Protein AF-A0A5N6WXT9-F1 (afdb_monomer_lite)

Organism: NCBI:txid1034303

Sequence (61 aa):
MSTSRLPNIPALRKHQLLLEFASLNHAAPPGLYVSPAPNDPTLWTGVLFVRTGTILSFQLG

Secondary structure (DSSP, 8-state):
---------HHHHHHHHHHHHHHHHHTPPTTEEEEE-SS-TT-EEEEE---SS--------

Foldseek 3Di:
DPPPVDPPDVVVVLVVLVVVVVVCVVVPDPQWDKDADPVDSVRMDIGGDDDPDDPPPPPDD

Structure (mmCIF, N/CA/C/O backbone):
data_AF-A0A5N6WXT9-F1
#
_entry.id   AF-A0A5N6WXT9-F1
#
loop_
_atom_site.group_PDB
_atom_site.id
_atom_site.type_symbol
_atom_site.label_atom_id
_atom_site.label_alt_id
_atom_site.label_comp_id
_atom_site.label_asym_id
_atom_site.label_entity_id
_atom_site.label_seq_id
_atom_site.pdbx_PDB_ins_code
_atom_site.Cartn_x
_atom_site.Cartn_y
_atom_site.Cartn_z
_atom_site.occupancy
_atom_site.B_iso_or_equiv
_atom_site.auth_seq_id
_atom_site.auth_comp_id
_atom_site.auth_asym_id
_atom_site.auth_atom_id
_atom_site.pdbx_PDB_model_num
ATOM 1 N N . MET A 1 1 ? -0.153 14.927 -1.426 1.00 47.94 1 MET A N 1
ATOM 2 C CA . MET A 1 1 ? 0.342 14.113 -2.555 1.00 47.94 1 MET A CA 1
ATOM 3 C C . MET A 1 1 ? 1.135 15.018 -3.472 1.00 47.94 1 MET A C 1
ATOM 5 O O . MET A 1 1 ? 0.547 15.851 -4.149 1.00 47.94 1 MET A O 1
ATOM 9 N N . SER A 1 2 ? 2.464 14.957 -3.390 1.00 46.78 2 SER A N 1
ATOM 10 C CA . SER A 1 2 ? 3.330 15.812 -4.205 1.00 46.78 2 SER A CA 1
ATOM 11 C C . SER A 1 2 ? 3.331 15.277 -5.633 1.00 46.78 2 SER A C 1
ATOM 13 O O . SER A 1 2 ? 4.046 14.335 -5.953 1.00 46.78 2 SER A O 1
ATOM 15 N N . THR A 1 3 ? 2.500 15.850 -6.499 1.00 56.44 3 THR A N 1
ATOM 16 C CA . THR A 1 3 ? 2.554 15.599 -7.943 1.00 56.44 3 THR A CA 1
ATOM 17 C C . THR A 1 3 ? 3.618 16.492 -8.576 1.00 56.44 3 THR A C 1
ATOM 19 O O . THR A 1 3 ? 3.340 17.204 -9.546 1.00 56.44 3 THR A O 1
ATOM 22 N N . SER A 1 4 ? 4.834 16.521 -8.018 1.00 60.81 4 SER A N 1
ATOM 23 C CA . SER A 1 4 ? 5.938 17.093 -8.779 1.00 60.81 4 SER A CA 1
ATOM 24 C C . SER A 1 4 ? 6.076 16.226 -10.031 1.00 60.81 4 SER A C 1
ATOM 26 O O . SER A 1 4 ? 6.071 14.996 -9.958 1.00 60.81 4 SER A O 1
ATOM 28 N N . ARG A 1 5 ? 6.055 16.858 -11.210 1.00 64.62 5 ARG A N 1
ATOM 29 C CA . ARG A 1 5 ? 6.225 16.170 -12.494 1.00 64.62 5 ARG A CA 1
ATOM 30 C C . ARG A 1 5 ? 7.664 15.681 -12.574 1.00 64.62 5 ARG A C 1
ATOM 32 O O . ARG A 1 5 ? 8.508 16.311 -13.205 1.00 64.62 5 ARG A O 1
ATOM 39 N N . LEU A 1 6 ? 7.955 14.606 -11.855 1.00 64.38 6 LEU A N 1
ATOM 40 C CA . LEU A 1 6 ? 9.259 13.987 -11.876 1.00 64.38 6 LEU A CA 1
ATOM 41 C C . LEU A 1 6 ? 9.478 13.404 -13.271 1.00 64.38 6 LEU A C 1
ATOM 43 O O . LEU A 1 6 ? 8.536 12.880 -13.879 1.00 64.38 6 LEU A O 1
ATOM 47 N N . PRO A 1 7 ? 10.704 13.516 -13.801 1.00 71.00 7 PRO A N 1
ATOM 48 C CA . PRO A 1 7 ? 11.051 12.883 -15.061 1.00 71.00 7 PRO A CA 1
ATOM 49 C C . PRO A 1 7 ? 10.701 11.392 -14.991 1.00 71.00 7 PRO A C 1
ATOM 51 O O . PRO A 1 7 ? 10.838 10.768 -13.936 1.00 71.00 7 PRO A O 1
ATOM 54 N N . ASN A 1 8 ? 10.219 10.831 -16.105 1.00 75.19 8 ASN A N 1
ATOM 55 C CA . ASN A 1 8 ? 9.753 9.445 -16.195 1.00 75.19 8 ASN A CA 1
ATOM 56 C C . ASN A 1 8 ? 10.930 8.452 -16.146 1.00 75.19 8 ASN A C 1
ATOM 58 O O . ASN A 1 8 ? 11.244 7.776 -17.121 1.00 75.19 8 ASN A O 1
ATOM 62 N N . ILE A 1 9 ? 11.619 8.420 -15.007 1.00 88.75 9 ILE A N 1
ATOM 63 C CA . ILE A 1 9 ? 12.758 7.564 -14.707 1.00 88.75 9 ILE 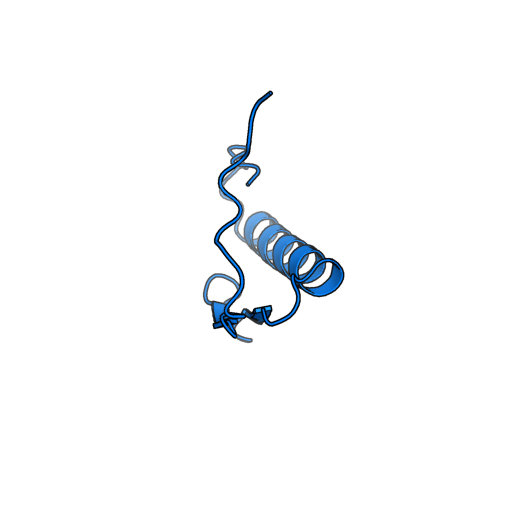A CA 1
ATOM 64 C C . ILE A 1 9 ? 12.232 6.442 -13.803 1.00 88.75 9 ILE A C 1
ATOM 66 O O . ILE A 1 9 ? 11.896 6.706 -12.643 1.00 88.75 9 ILE A O 1
ATOM 70 N N . PRO A 1 10 ? 12.163 5.187 -14.288 1.00 84.44 10 PRO A N 1
ATOM 71 C CA . PRO A 1 10 ? 11.550 4.082 -13.546 1.00 84.44 10 PRO A CA 1
ATOM 72 C C . PRO A 1 10 ? 12.143 3.865 -12.148 1.00 84.44 10 PRO A C 1
ATOM 74 O O . PRO A 1 10 ? 11.409 3.626 -11.190 1.00 84.44 10 PRO A O 1
ATOM 77 N N . ALA A 1 11 ? 13.464 4.010 -12.005 1.00 87.44 11 ALA A N 1
ATOM 78 C CA . ALA A 1 11 ? 14.151 3.861 -10.723 1.00 87.44 11 ALA A CA 1
ATOM 79 C C . ALA A 1 11 ? 13.755 4.947 -9.707 1.00 87.44 11 ALA A C 1
ATOM 81 O O . ALA A 1 11 ? 13.520 4.639 -8.539 1.00 87.44 11 ALA A O 1
ATOM 82 N N . LEU A 1 12 ? 13.626 6.202 -10.155 1.00 88.50 12 LEU A N 1
ATOM 83 C CA . LEU A 1 12 ? 13.217 7.317 -9.300 1.00 88.50 12 LEU A CA 1
ATOM 84 C C . LEU A 1 12 ? 11.773 7.138 -8.827 1.00 88.50 12 LEU A C 1
ATOM 86 O O . LEU A 1 12 ? 11.482 7.292 -7.644 1.00 88.50 12 LEU A O 1
ATOM 90 N N . ARG A 1 13 ? 10.886 6.721 -9.738 1.00 86.69 13 ARG A N 1
ATOM 91 C CA . ARG A 1 13 ? 9.488 6.422 -9.412 1.00 86.69 13 ARG A CA 1
ATOM 92 C C . ARG A 1 13 ? 9.369 5.274 -8.412 1.00 86.69 13 ARG A C 1
ATOM 94 O O . ARG A 1 13 ? 8.605 5.374 -7.458 1.00 86.69 13 ARG A O 1
ATOM 101 N N . LYS A 1 14 ? 10.156 4.208 -8.590 1.00 88.56 14 LYS A N 1
ATOM 102 C CA . LYS A 1 14 ? 10.226 3.096 -7.634 1.00 88.56 14 LYS A CA 1
ATOM 103 C C . LYS A 1 14 ? 10.665 3.575 -6.250 1.00 88.56 14 LYS A C 1
ATOM 105 O O . LYS A 1 14 ? 10.044 3.207 -5.259 1.00 88.56 14 LYS A O 1
ATOM 110 N N . HIS A 1 15 ? 11.711 4.397 -6.180 1.00 91.38 15 HIS A N 1
ATOM 111 C CA . HIS A 1 15 ? 12.205 4.930 -4.912 1.00 91.38 15 HIS A CA 1
ATOM 112 C C . HIS A 1 15 ? 11.157 5.796 -4.203 1.00 91.38 15 HIS A C 1
ATOM 114 O O . HIS A 1 15 ? 10.936 5.634 -3.006 1.00 91.38 15 HIS A O 1
ATOM 120 N N . GLN A 1 16 ? 10.459 6.657 -4.946 1.00 90.56 16 GLN A N 1
ATOM 121 C CA . GLN A 1 16 ? 9.387 7.477 -4.393 1.00 90.56 16 GLN A CA 1
ATOM 122 C C . GLN A 1 16 ? 8.252 6.631 -3.806 1.00 90.56 16 GLN A C 1
ATOM 124 O O . GLN A 1 1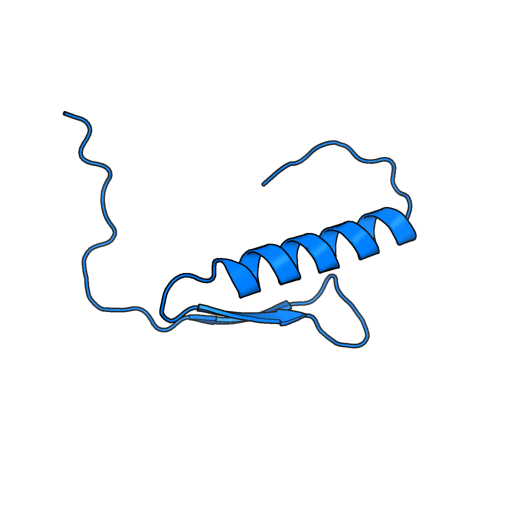6 ? 7.821 6.910 -2.694 1.00 90.56 16 GLN A O 1
ATOM 129 N N . LEU A 1 17 ? 7.799 5.583 -4.501 1.00 91.25 17 LEU A N 1
ATOM 130 C CA . LEU A 1 17 ? 6.735 4.706 -3.992 1.00 91.25 17 LEU A CA 1
ATOM 131 C C . LEU A 1 17 ? 7.142 4.026 -2.678 1.00 91.25 17 LEU A C 1
ATOM 133 O O . LEU A 1 17 ? 6.344 3.932 -1.750 1.00 91.25 17 LEU A O 1
ATOM 137 N N . LEU A 1 18 ? 8.403 3.604 -2.563 1.00 91.56 18 LEU A N 1
ATOM 138 C CA . LEU A 1 18 ? 8.924 3.031 -1.320 1.00 91.56 18 LEU A CA 1
ATOM 139 C C . LEU A 1 18 ? 9.006 4.070 -0.191 1.00 91.56 18 LEU A C 1
ATOM 141 O O . LEU A 1 18 ? 8.703 3.742 0.955 1.00 91.56 18 LEU A O 1
ATOM 145 N N . LEU A 1 19 ? 9.376 5.316 -0.500 1.00 93.19 19 LEU A N 1
ATOM 146 C CA . LEU A 1 19 ? 9.367 6.415 0.471 1.00 93.19 19 LEU A CA 1
ATOM 147 C C . LEU A 1 19 ? 7.952 6.774 0.925 1.00 93.19 19 LEU A C 1
ATOM 149 O O . LEU A 1 19 ? 7.728 6.973 2.117 1.00 93.19 19 LEU A O 1
ATOM 153 N N . GLU A 1 20 ? 6.996 6.834 -0.000 1.00 90.38 20 GLU A N 1
ATOM 154 C CA . GLU A 1 20 ? 5.586 7.055 0.321 1.00 90.38 20 GLU A CA 1
ATOM 155 C C . GLU A 1 20 ? 5.065 5.939 1.227 1.00 90.38 20 GLU A C 1
ATOM 157 O O . GLU A 1 20 ? 4.388 6.224 2.214 1.00 90.38 20 GLU A O 1
ATOM 162 N N . PHE A 1 21 ? 5.448 4.685 0.965 1.00 91.25 21 PHE A N 1
ATOM 163 C CA . PHE A 1 21 ? 5.088 3.559 1.822 1.00 91.25 21 PHE A CA 1
ATOM 164 C C . PHE A 1 21 ? 5.694 3.699 3.218 1.00 91.25 21 PHE A C 1
ATOM 166 O O . PHE A 1 21 ? 4.978 3.577 4.209 1.00 91.25 21 PHE A O 1
ATOM 173 N N . ALA A 1 22 ? 6.992 3.994 3.314 1.00 91.31 22 ALA A N 1
ATOM 174 C CA . ALA A 1 22 ? 7.665 4.177 4.595 1.00 91.31 22 ALA A CA 1
ATOM 175 C C . ALA A 1 22 ? 7.048 5.330 5.401 1.00 91.31 22 ALA A C 1
ATOM 177 O O . ALA A 1 22 ? 6.834 5.196 6.604 1.00 91.31 22 ALA A O 1
ATOM 178 N N . SER A 1 23 ? 6.708 6.434 4.732 1.00 90.44 23 SER A N 1
ATOM 179 C CA . SER A 1 23 ? 6.024 7.572 5.342 1.00 90.44 23 SER A CA 1
ATOM 180 C C . SER A 1 23 ? 4.635 7.187 5.848 1.00 90.44 23 SER A C 1
ATOM 182 O O . SER A 1 23 ? 4.300 7.506 6.989 1.00 90.44 23 SER A O 1
ATOM 184 N N . LEU A 1 24 ? 3.857 6.459 5.043 1.00 89.31 24 LEU A N 1
ATOM 185 C CA . LEU A 1 24 ? 2.520 6.016 5.422 1.00 89.31 24 LEU A CA 1
ATOM 186 C C . LEU A 1 24 ? 2.562 4.9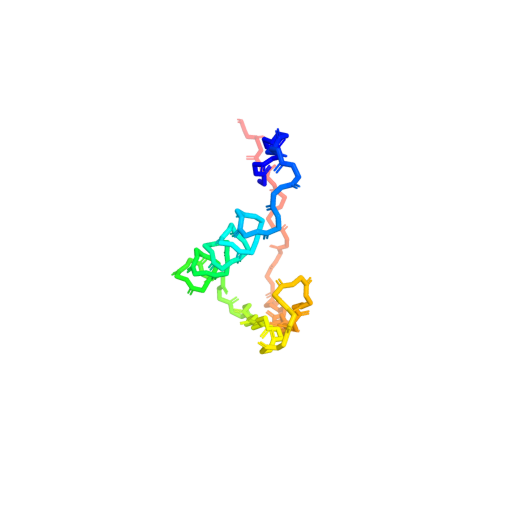90 6.556 1.00 89.31 24 LEU A C 1
ATOM 188 O O . LEU A 1 24 ? 1.722 5.055 7.437 1.00 89.31 24 LEU A O 1
ATOM 192 N N . ASN A 1 25 ? 3.544 4.089 6.575 1.00 89.00 25 ASN A N 1
ATOM 193 C CA . ASN A 1 25 ? 3.725 3.110 7.646 1.00 89.00 25 ASN A CA 1
ATOM 194 C C . ASN A 1 25 ? 4.196 3.767 8.955 1.00 89.00 25 ASN A C 1
ATOM 196 O O . ASN A 1 25 ? 3.781 3.370 10.038 1.00 89.00 25 ASN A O 1
ATOM 200 N N . HIS A 1 26 ? 5.045 4.794 8.861 1.00 89.81 26 HIS A N 1
ATOM 201 C CA . HIS A 1 26 ? 5.515 5.546 10.023 1.00 89.81 26 HIS A CA 1
ATOM 202 C C . HIS A 1 26 ? 4.408 6.401 10.660 1.00 89.81 26 HIS A C 1
ATOM 204 O O . HIS A 1 26 ? 4.314 6.466 11.882 1.00 89.81 26 HIS A O 1
ATOM 210 N N . ALA A 1 27 ? 3.571 7.042 9.840 1.00 89.19 27 ALA A N 1
ATOM 211 C CA . ALA A 1 27 ? 2.507 7.949 10.275 1.00 89.19 27 ALA A CA 1
ATOM 212 C C . ALA A 1 27 ? 1.099 7.394 9.985 1.00 89.19 27 ALA A C 1
ATOM 214 O O . ALA A 1 27 ? 0.177 8.154 9.680 1.00 89.19 27 ALA A O 1
ATOM 215 N N . ALA A 1 28 ? 0.935 6.069 10.044 1.00 84.88 28 ALA A N 1
ATOM 216 C CA . ALA A 1 28 ? -0.324 5.414 9.710 1.00 84.88 28 ALA A CA 1
ATOM 217 C C . ALA A 1 28 ? -1.435 5.858 10.677 1.00 84.88 28 ALA A C 1
ATOM 219 O O . ALA A 1 28 ? -1.272 5.740 11.896 1.00 84.88 28 ALA A O 1
ATOM 220 N N . PRO A 1 29 ? -2.590 6.328 10.171 1.00 85.56 29 PRO A N 1
ATOM 221 C CA . PRO A 1 29 ? -3.767 6.515 11.001 1.00 85.56 29 PRO A CA 1
ATOM 222 C C . PRO A 1 29 ? -4.153 5.200 11.698 1.00 85.56 29 PRO A C 1
ATOM 224 O O . PRO A 1 29 ? -4.045 4.131 11.087 1.00 85.56 29 PRO A O 1
ATOM 227 N N . PRO A 1 30 ? -4.655 5.243 12.944 1.00 83.12 30 PRO A N 1
ATOM 228 C CA . PRO A 1 30 ? -5.117 4.044 13.630 1.00 83.12 30 PRO A CA 1
ATOM 229 C C . PRO A 1 30 ? -6.154 3.283 12.797 1.00 83.12 30 PRO A C 1
ATOM 231 O O . PRO A 1 30 ? -7.169 3.846 12.391 1.00 83.12 30 PRO A O 1
ATOM 234 N N . GLY A 1 31 ? -5.902 1.995 12.561 1.00 85.88 31 GLY A N 1
ATOM 235 C CA . GLY A 1 31 ? -6.782 1.135 11.770 1.00 85.88 31 GLY A CA 1
ATOM 236 C C . GLY A 1 31 ? -6.487 1.110 10.268 1.00 85.88 31 GLY A C 1
ATOM 237 O O . GLY A 1 31 ? -7.148 0.349 9.568 1.00 85.88 31 GLY A O 1
ATOM 238 N N . LEU A 1 32 ? -5.507 1.870 9.764 1.00 89.00 32 LEU A N 1
ATOM 239 C CA . LEU A 1 32 ? -5.001 1.714 8.400 1.00 89.00 32 LEU A CA 1
ATOM 240 C C . LEU A 1 32 ? -3.775 0.796 8.391 1.00 89.00 32 LEU A C 1
ATOM 242 O O . LEU A 1 32 ? -2.749 1.109 8.988 1.00 89.00 32 LEU A O 1
ATOM 246 N N . TYR A 1 33 ? -3.867 -0.297 7.644 1.00 90.25 33 TYR A N 1
ATOM 247 C CA . TYR A 1 33 ? -2.748 -1.181 7.341 1.00 90.25 33 TYR A CA 1
ATOM 248 C C . TYR A 1 33 ? -2.581 -1.245 5.833 1.00 90.25 33 TYR A C 1
ATOM 250 O O . TYR A 1 33 ? -3.549 -1.473 5.114 1.00 90.25 33 TYR A O 1
ATOM 258 N N . VAL A 1 34 ? -1.364 -1.053 5.341 1.00 91.69 34 VAL A N 1
ATOM 259 C CA . VAL A 1 34 ? -1.049 -1.105 3.910 1.00 91.69 34 VAL A CA 1
ATOM 260 C C . VAL A 1 34 ? 0.263 -1.843 3.689 1.00 91.69 34 VAL A C 1
ATOM 262 O O . VAL A 1 34 ? 1.118 -1.862 4.569 1.00 91.69 34 VAL A O 1
ATOM 265 N N . SER A 1 35 ? 0.428 -2.450 2.518 1.00 91.19 35 SER A N 1
ATOM 266 C CA . SER A 1 35 ? 1.665 -3.092 2.085 1.00 91.19 35 SER A CA 1
ATOM 267 C C . SER A 1 35 ? 1.757 -3.115 0.551 1.00 91.19 35 SER A C 1
ATOM 269 O O . SER A 1 35 ? 0.775 -3.490 -0.107 1.00 91.19 35 SER A O 1
ATOM 271 N N . PRO A 1 36 ? 2.900 -2.727 -0.044 1.00 91.88 36 PRO A N 1
ATOM 272 C CA . PRO A 1 36 ? 3.135 -2.840 -1.478 1.00 91.88 36 PRO A CA 1
ATOM 273 C C . PRO A 1 36 ? 3.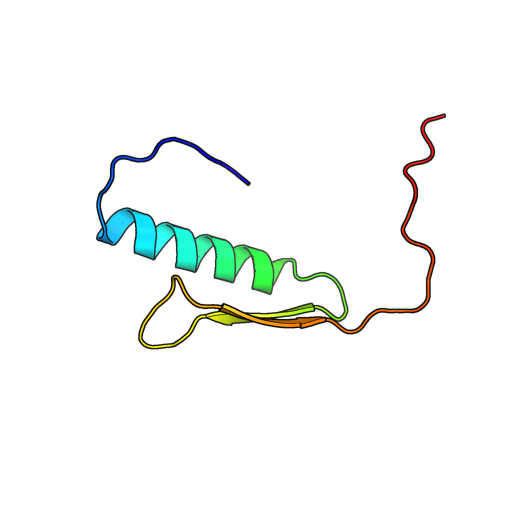373 -4.301 -1.886 1.00 91.88 36 PRO A C 1
ATOM 275 O O . PRO A 1 36 ? 3.892 -5.107 -1.111 1.00 91.88 36 PRO A O 1
ATOM 278 N N . ALA A 1 37 ? 3.032 -4.650 -3.127 1.00 92.56 37 ALA A N 1
ATOM 279 C CA . ALA A 1 37 ? 3.321 -5.972 -3.661 1.00 92.56 37 ALA A CA 1
ATOM 280 C C . ALA A 1 37 ? 4.847 -6.161 -3.813 1.00 92.56 37 ALA A C 1
ATOM 282 O O . ALA A 1 37 ? 5.526 -5.261 -4.317 1.00 92.56 37 ALA A O 1
ATOM 283 N N . PRO A 1 38 ? 5.412 -7.331 -3.455 1.00 85.88 38 PRO A N 1
ATOM 284 C CA . PRO A 1 38 ? 6.862 -7.552 -3.498 1.00 85.88 38 PRO A CA 1
ATOM 285 C C . PRO A 1 38 ? 7.478 -7.360 -4.890 1.00 85.88 38 PRO A C 1
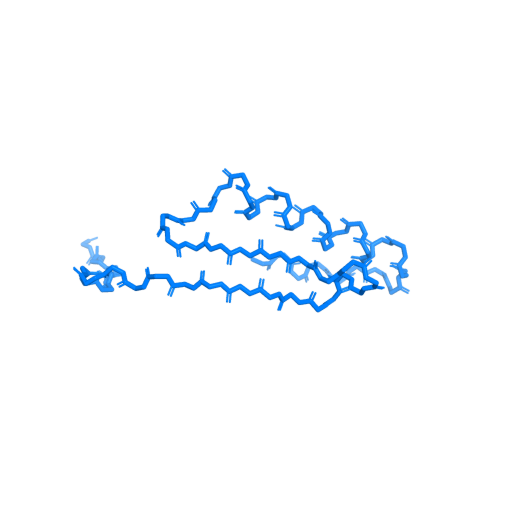ATOM 287 O O . PRO A 1 38 ? 8.609 -6.890 -5.018 1.00 85.88 38 PRO A O 1
ATOM 290 N N . ASN A 1 39 ? 6.720 -7.709 -5.932 1.00 88.38 39 ASN A N 1
ATOM 291 C CA . ASN A 1 39 ? 7.188 -7.677 -7.317 1.00 88.38 39 ASN A CA 1
ATOM 292 C C . ASN A 1 39 ? 6.876 -6.349 -8.017 1.00 88.38 39 ASN A C 1
ATOM 294 O O . ASN A 1 39 ? 7.537 -6.013 -8.998 1.00 88.38 39 ASN A O 1
ATOM 298 N N . ASP A 1 40 ? 5.887 -5.602 -7.523 1.00 88.31 40 ASP A N 1
ATOM 299 C CA . ASP A 1 40 ? 5.420 -4.371 -8.148 1.00 88.31 40 ASP A CA 1
ATOM 300 C C . ASP A 1 40 ? 5.020 -3.328 -7.088 1.00 88.31 40 ASP A C 1
ATOM 302 O O . ASP A 1 40 ? 3.914 -3.376 -6.548 1.00 88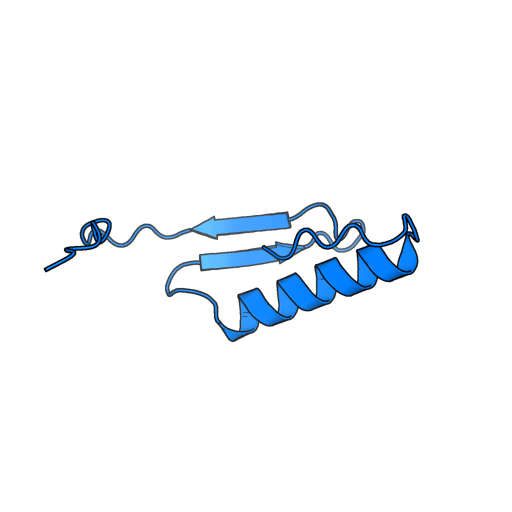.31 40 ASP A O 1
ATOM 306 N N . PRO A 1 41 ? 5.885 -2.339 -6.807 1.00 85.38 41 PRO A N 1
ATOM 307 C CA . PRO A 1 41 ? 5.616 -1.300 -5.821 1.00 85.38 41 PRO A CA 1
ATOM 308 C C . PRO A 1 41 ? 4.574 -0.278 -6.294 1.00 85.38 41 PRO A C 1
ATOM 310 O O . PRO A 1 41 ? 4.287 0.664 -5.562 1.00 85.38 41 PRO A O 1
ATOM 313 N N . THR A 1 42 ? 4.026 -0.409 -7.507 1.00 88.06 42 THR A N 1
ATOM 314 C CA . THR A 1 42 ? 2.858 0.369 -7.946 1.00 88.06 42 THR A CA 1
ATOM 315 C C . THR A 1 42 ? 1.541 -0.254 -7.480 1.00 88.06 42 THR A C 1
ATOM 317 O O . THR A 1 42 ? 0.532 0.446 -7.410 1.00 88.06 42 THR A O 1
ATOM 320 N N . LEU A 1 43 ? 1.552 -1.537 -7.098 1.00 91.00 43 LEU A N 1
ATOM 321 C CA . LEU A 1 43 ? 0.393 -2.261 -6.581 1.00 91.00 43 LEU A CA 1
ATOM 322 C C . LEU A 1 43 ? 0.446 -2.328 -5.059 1.00 91.00 43 LEU A C 1
ATOM 324 O O . LEU A 1 43 ? 1.431 -2.774 -4.476 1.00 91.00 43 LEU A O 1
ATOM 328 N N . TRP A 1 44 ? -0.612 -1.849 -4.410 1.00 93.19 44 TRP A N 1
ATOM 329 C CA . TRP A 1 44 ? -0.695 -1.760 -2.956 1.00 93.19 44 TRP A CA 1
ATOM 330 C C . TRP A 1 44 ? -1.940 -2.488 -2.479 1.00 93.19 44 TRP A C 1
ATOM 332 O O . TRP A 1 44 ? -3.013 -2.379 -3.069 1.00 93.19 44 TRP A O 1
ATOM 342 N N . THR A 1 45 ? -1.784 -3.221 -1.386 1.00 92.12 45 THR A N 1
ATOM 343 C CA . THR A 1 45 ? -2.880 -3.880 -0.680 1.00 92.12 45 THR A CA 1
ATOM 344 C C . THR A 1 45 ? -3.027 -3.242 0.685 1.00 92.12 45 THR A C 1
ATOM 346 O O . THR A 1 45 ? -2.037 -2.841 1.293 1.00 92.12 45 THR A O 1
ATOM 349 N N . GLY A 1 46 ? -4.253 -3.114 1.173 1.00 90.94 46 GLY A N 1
ATOM 350 C CA . GLY A 1 46 ? -4.476 -2.533 2.483 1.00 90.94 46 GLY A CA 1
ATOM 351 C C . GLY A 1 46 ? -5.831 -2.877 3.062 1.00 90.94 46 GLY A C 1
ATOM 352 O O . GLY A 1 46 ? -6.761 -3.244 2.346 1.00 90.94 46 GLY A O 1
ATOM 353 N N . VAL A 1 47 ? -5.914 -2.752 4.379 1.00 90.50 47 VAL A N 1
ATOM 354 C CA . VAL A 1 47 ? -7.121 -2.929 5.176 1.00 90.50 47 VAL A CA 1
ATOM 355 C C . VAL A 1 47 ? -7.336 -1.648 5.967 1.00 90.50 47 VAL A C 1
ATOM 357 O O . VAL A 1 47 ? -6.413 -1.144 6.608 1.00 90.50 47 VAL A O 1
ATOM 360 N N . LEU A 1 48 ? -8.559 -1.126 5.918 1.00 88.50 48 LEU A N 1
ATOM 361 C CA . LEU A 1 48 ? -8.982 0.023 6.708 1.00 88.50 48 LEU A CA 1
ATOM 362 C C . LEU A 1 48 ? -10.087 -0.411 7.668 1.00 88.50 48 LEU A C 1
ATOM 364 O O . LEU A 1 48 ? -11.192 -0.756 7.251 1.00 88.50 48 LEU A O 1
ATOM 368 N N . PHE A 1 49 ? -9.797 -0.358 8.961 1.00 86.94 49 PHE A N 1
ATOM 369 C CA . PHE A 1 49 ? -10.790 -0.523 10.009 1.00 86.94 49 PHE A CA 1
ATOM 370 C C . PHE A 1 49 ? -11.476 0.817 10.251 1.00 86.94 49 PHE A C 1
ATOM 372 O O . PHE A 1 49 ? -10.920 1.715 10.885 1.00 86.94 49 PHE A O 1
ATOM 379 N N . VAL A 1 50 ? -12.696 0.959 9.732 1.00 79.25 50 VAL A N 1
ATOM 380 C CA . VAL A 1 50 ? -13.515 2.149 9.970 1.00 79.25 50 VAL A CA 1
ATOM 381 C C . VAL A 1 50 ? -13.897 2.175 11.444 1.00 79.25 50 VAL A C 1
ATOM 383 O O . VAL A 1 50 ? -14.712 1.377 11.908 1.00 79.25 50 VAL A O 1
ATOM 386 N N . ARG A 1 51 ? -13.302 3.097 12.201 1.00 66.50 51 ARG A N 1
ATOM 387 C CA . ARG A 1 51 ? -13.761 3.391 13.555 1.00 66.50 51 ARG A CA 1
ATOM 388 C C . ARG A 1 51 ? -15.039 4.209 13.430 1.00 66.50 51 ARG A C 1
ATOM 390 O O . ARG A 1 51 ? -15.027 5.271 12.814 1.00 66.50 51 ARG A O 1
ATOM 397 N N . THR A 1 52 ? -16.139 3.727 14.000 1.00 60.44 52 THR A N 1
ATOM 398 C CA . THR A 1 52 ? -17.381 4.497 14.097 1.00 60.44 52 THR A CA 1
ATOM 399 C C . THR A 1 52 ? -17.133 5.691 15.016 1.00 60.44 52 THR A C 1
ATOM 401 O O . THR A 1 52 ? -17.169 5.595 16.238 1.00 60.44 52 THR A O 1
ATOM 404 N N . GLY A 1 53 ? -16.786 6.807 14.398 1.00 58.62 53 GLY A N 1
ATOM 405 C CA . GLY A 1 53 ? -16.533 8.099 15.002 1.00 58.62 53 GLY A CA 1
ATOM 406 C C . GLY A 1 53 ? -16.486 9.059 13.833 1.00 58.62 53 GLY A C 1
ATOM 407 O O . GLY A 1 53 ? -15.627 8.917 12.970 1.00 58.62 53 GLY A O 1
ATOM 408 N N . THR A 1 54 ? -17.509 9.906 13.762 1.00 49.22 54 THR A N 1
ATOM 409 C CA . THR A 1 54 ? -17.758 10.954 12.764 1.00 49.22 54 THR A CA 1
ATOM 410 C C . THR A 1 54 ? -16.558 11.291 11.885 1.00 49.22 54 THR A C 1
ATOM 412 O O . THR A 1 54 ? -15.511 11.696 12.389 1.00 49.22 54 THR A O 1
ATOM 415 N N . ILE A 1 55 ? -16.759 11.208 10.567 1.00 53.22 55 ILE A N 1
ATOM 416 C CA . ILE A 1 55 ? -15.920 11.901 9.590 1.00 53.22 55 ILE A CA 1
ATOM 417 C C . ILE A 1 55 ? -15.848 13.346 10.087 1.00 53.22 55 ILE A C 1
ATOM 419 O O . ILE A 1 55 ? -16.882 14.007 10.157 1.00 53.22 55 ILE A O 1
ATOM 423 N N . LEU A 1 56 ? -14.680 13.786 10.556 1.00 51.28 56 LEU A N 1
ATOM 424 C CA . LEU A 1 56 ? -14.480 15.137 11.064 1.00 51.28 56 LEU A CA 1
ATOM 425 C C . LEU A 1 56 ? -14.724 16.092 9.893 1.00 51.28 56 LEU A C 1
ATOM 427 O O . LEU A 1 56 ? -13.824 16.375 9.106 1.00 51.28 56 LEU A O 1
ATOM 431 N N . SER A 1 57 ? -15.968 16.544 9.739 1.00 49.78 57 SER A N 1
ATOM 432 C CA . SER A 1 57 ? -16.285 17.729 8.964 1.00 49.78 57 SER A CA 1
ATOM 433 C C . SER A 1 57 ? -15.492 18.847 9.615 1.00 49.78 57 SER A C 1
ATOM 435 O O . SER A 1 57 ? -15.733 19.176 10.777 1.00 49.78 57 SER A O 1
ATOM 437 N N . PHE A 1 58 ? -14.496 19.356 8.900 1.00 47.62 58 PHE A N 1
ATOM 438 C CA . PHE A 1 58 ? -13.718 20.513 9.304 1.00 47.62 58 PHE A CA 1
ATOM 439 C C . PHE A 1 58 ? -14.683 21.630 9.712 1.00 47.62 58 PHE A C 1
ATOM 441 O O . PHE A 1 58 ? -15.319 22.253 8.864 1.00 47.62 58 PHE A O 1
ATOM 448 N N . GLN A 1 59 ? -14.827 21.847 11.018 1.00 46.25 59 GLN A N 1
ATOM 449 C CA . GLN A 1 59 ? -15.504 23.015 11.545 1.00 46.25 59 GLN A CA 1
ATOM 450 C C . GLN A 1 59 ? -14.518 24.173 11.393 1.00 46.25 59 GLN A C 1
ATOM 452 O O . GLN A 1 59 ? -13.633 24.361 12.225 1.00 46.25 59 GLN A O 1
ATOM 457 N N . LEU A 1 60 ? -14.637 24.901 10.285 1.00 42.31 60 LEU A N 1
ATOM 458 C CA . LEU A 1 60 ? -14.113 26.256 10.193 1.00 42.31 60 LEU A CA 1
ATOM 459 C C . LEU A 1 60 ? -15.004 27.130 11.081 1.00 42.31 60 LEU A C 1
ATOM 461 O O . LEU A 1 60 ? -16.183 27.318 10.781 1.00 42.31 60 LEU A O 1
ATOM 465 N N . GLY A 1 61 ? -14.445 27.563 12.209 1.00 47.03 61 GLY A N 1
ATOM 466 C CA . GLY A 1 61 ? -14.865 28.772 12.914 1.00 47.03 61 GLY A CA 1
ATOM 467 C C . GLY A 1 61 ? -14.002 29.942 12.471 1.00 47.03 61 GLY A C 1
ATOM 468 O O . GLY A 1 61 ? -12.864 29.679 12.015 1.00 47.03 61 GLY A O 1
#

InterPro domains:
  IPR016135 Ubiquitin-conjugating enzyme/RWD-like [SSF54495] (6-55)

Radius of gyration: 15.18 Å; chains: 1; bounding box: 32×36×31 Å

pLDDT: mean 78.64, std 16.39, range [42.31, 93.19]